Protein AF-A0A1M5C0L8-F1 (afdb_monomer_lite)

Radius of gyration: 32.07 Å; chains: 1; bounding box: 56×74×86 Å

Sequence (133 aa):
MLLKYQKLTKATLTDELRKQGINLVTRENNEGRIYGVTFVDHKNKVVFKGSDLDKRYSANALSMMIRGSEDRVRAFLKPSNTPGTYLDARTEAYGKTYLEPAANTNLPDDLLGKSLSDYLPNIKRKRKKEEED

Secondary structure (DSSP, 8-state):
-GGGEEE--HHHHHHHHHHTTEEEEEEE-TTS-EEEEEEEETTTTEEEEHHHH-GGGSHHHHHHHS--SS-EE-------------------S-----SPP-----HHHHHHS--GGGGS----PPPPPPP--

pLDDT: mean 75.8, std 16.9, range [43.72, 96.69]

Foldseek 3Di:
DCLQWPADAPVRVQVVCVVVQKGWDFDADPVRQTQWIKIQRPVVRDIDTQVRVDPCRHSVVVCVRNVDPDTHTPPPDDPPPPVPDPDPPDDDDDDDDPDDDPDPDPVVCVVVPDDPVVPDDDDDDDDDDDDDD

Organism: NCBI:txid288992

Structure (mmCIF, N/CA/C/O backbone):
data_AF-A0A1M5C0L8-F1
#
_entry.id   AF-A0A1M5C0L8-F1
#
loop_
_atom_site.group_PDB
_atom_site.id
_atom_site.type_symbol
_atom_site.label_atom_id
_atom_site.label_alt_id
_atom_site.label_comp_id
_atom_site.label_asym_id
_atom_site.label_entity_id
_atom_site.label_seq_id
_atom_site.pdbx_PDB_ins_code
_atom_site.Cartn_x
_atom_site.Cartn_y
_atom_site.Cartn_z
_atom_site.occupancy
_atom_site.B_iso_or_equiv
_atom_site.auth_seq_id
_atom_site.auth_comp_id
_atom_site.auth_asym_id
_atom_site.auth_atom_id
_atom_site.pdbx_PDB_model_num
ATOM 1 N N . MET A 1 1 ? -7.263 9.405 5.418 1.00 62.19 1 MET A N 1
ATOM 2 C CA . MET A 1 1 ? -8.235 9.005 4.366 1.00 62.19 1 MET A CA 1
ATOM 3 C C . MET A 1 1 ? -7.513 9.093 3.024 1.00 62.19 1 MET A C 1
ATOM 5 O O . MET A 1 1 ? -7.152 10.191 2.617 1.00 62.19 1 MET A O 1
ATOM 9 N N . LEU A 1 2 ? -7.224 7.958 2.375 1.00 76.19 2 LEU A N 1
ATOM 10 C CA . LEU A 1 2 ? -6.357 7.878 1.180 1.00 76.19 2 LEU A CA 1
ATOM 11 C C . LEU A 1 2 ? -6.930 8.583 -0.067 1.00 76.19 2 LEU A C 1
ATOM 13 O O . LEU A 1 2 ? -6.182 8.932 -0.974 1.00 76.19 2 LEU A O 1
ATOM 17 N N . LEU A 1 3 ? -8.236 8.871 -0.078 1.00 79.06 3 LEU A N 1
ATOM 18 C CA . LEU A 1 3 ? -8.948 9.571 -1.158 1.00 79.06 3 LEU A CA 1
ATOM 19 C C . LEU A 1 3 ? -8.435 10.994 -1.439 1.00 79.06 3 LEU A C 1
ATOM 21 O O . LEU A 1 3 ? -8.738 11.546 -2.497 1.00 79.06 3 LEU A O 1
ATOM 25 N N . LYS A 1 4 ? -7.656 11.571 -0.513 1.00 81.00 4 LYS A N 1
ATOM 26 C CA . LYS A 1 4 ? -7.019 12.884 -0.672 1.00 81.00 4 LYS A CA 1
ATOM 27 C C . LYS A 1 4 ? -5.887 12.881 -1.703 1.00 81.00 4 LYS A C 1
ATOM 29 O O . LYS A 1 4 ? -5.541 13.942 -2.202 1.00 81.00 4 LYS A O 1
ATOM 34 N N . TYR A 1 5 ? -5.311 11.727 -2.043 1.00 81.75 5 TYR A N 1
ATOM 35 C CA . TYR A 1 5 ? -4.179 11.643 -2.967 1.00 81.75 5 TYR A CA 1
ATOM 36 C C . TYR A 1 5 ? -4.627 11.288 -4.391 1.00 81.75 5 TYR A C 1
ATOM 38 O O . TYR A 1 5 ? -5.441 10.395 -4.607 1.00 81.75 5 TYR A O 1
ATOM 46 N N . GLN A 1 6 ? -4.083 12.000 -5.376 1.00 82.38 6 GLN A N 1
ATOM 47 C CA . GLN A 1 6 ? -4.151 11.679 -6.802 1.00 82.38 6 GLN A CA 1
ATOM 48 C C . GLN A 1 6 ? -3.029 10.714 -7.200 1.00 82.38 6 GLN A C 1
ATOM 50 O O . GLN A 1 6 ? -3.254 9.792 -7.979 1.00 82.38 6 GLN A O 1
ATOM 55 N N . LYS A 1 7 ? -1.826 10.938 -6.664 1.00 84.19 7 LYS A N 1
ATOM 56 C CA . LYS A 1 7 ? -0.683 10.023 -6.731 1.00 84.19 7 LYS A CA 1
ATOM 57 C C . LYS A 1 7 ? -0.098 9.886 -5.338 1.00 84.19 7 LYS A C 1
ATOM 59 O O . LYS A 1 7 ? -0.122 10.846 -4.570 1.00 84.19 7 LYS A O 1
ATOM 64 N N . LEU A 1 8 ? 0.406 8.704 -5.034 1.00 88.44 8 LEU A N 1
ATOM 65 C CA . LEU A 1 8 ? 0.908 8.357 -3.718 1.00 88.44 8 LEU A CA 1
ATOM 66 C C . LEU A 1 8 ? 2.200 7.569 -3.885 1.00 88.44 8 LEU A C 1
ATOM 68 O O . LEU A 1 8 ? 2.309 6.774 -4.811 1.00 88.44 8 LEU A O 1
ATOM 72 N N . THR A 1 9 ? 3.154 7.770 -2.995 1.00 90.62 9 THR A N 1
ATOM 73 C CA . THR A 1 9 ? 4.379 6.985 -2.889 1.00 90.62 9 THR A CA 1
ATOM 74 C C . THR A 1 9 ? 4.160 5.788 -1.970 1.00 90.62 9 THR A C 1
ATOM 76 O O . THR A 1 9 ? 3.281 5.775 -1.101 1.00 90.62 9 THR A O 1
ATOM 79 N N . LYS A 1 10 ? 4.988 4.751 -2.134 1.00 89.00 10 LYS A N 1
ATOM 80 C CA . LYS A 1 10 ? 4.932 3.556 -1.282 1.00 89.00 10 LYS A CA 1
ATOM 81 C C . LYS A 1 10 ? 5.071 3.916 0.200 1.00 89.00 10 LYS A C 1
ATOM 83 O O . LYS A 1 10 ? 4.310 3.407 1.020 1.00 89.00 10 LYS A O 1
ATOM 88 N N . ALA A 1 11 ? 6.000 4.808 0.542 1.00 90.06 11 ALA A N 1
ATOM 89 C CA . ALA A 1 11 ? 6.247 5.220 1.921 1.00 90.06 11 ALA A CA 1
ATOM 90 C C . ALA A 1 11 ? 4.995 5.843 2.559 1.00 90.06 11 ALA A C 1
ATOM 92 O O . ALA A 1 11 ? 4.555 5.389 3.616 1.00 90.06 11 ALA A O 1
ATOM 93 N N . THR A 1 12 ? 4.364 6.800 1.877 1.00 91.06 12 THR A N 1
ATOM 94 C CA . THR A 1 12 ? 3.168 7.482 2.384 1.00 91.06 12 THR A CA 1
ATOM 95 C C . THR A 1 12 ? 1.968 6.548 2.486 1.00 91.06 12 THR A C 1
ATOM 97 O O . THR A 1 12 ? 1.229 6.607 3.468 1.00 91.06 12 THR A O 1
ATOM 100 N N . LEU A 1 13 ? 1.792 5.627 1.531 1.00 90.88 13 LEU A N 1
ATOM 101 C CA . LEU A 1 13 ? 0.773 4.581 1.640 1.00 90.88 13 LEU A CA 1
ATOM 102 C C . LEU A 1 13 ? 0.981 3.724 2.893 1.00 90.88 13 LEU A C 1
ATOM 104 O O . LEU A 1 13 ? 0.033 3.465 3.633 1.00 90.88 13 LEU A O 1
ATOM 108 N N . THR A 1 14 ? 2.221 3.297 3.128 1.00 92.62 14 THR A N 1
ATOM 109 C CA . THR A 1 14 ? 2.575 2.459 4.280 1.00 92.62 14 THR A CA 1
ATOM 110 C C . THR A 1 14 ? 2.302 3.197 5.591 1.00 92.62 14 THR A C 1
ATOM 112 O O . THR A 1 14 ? 1.754 2.613 6.523 1.00 92.62 14 THR A O 1
ATOM 115 N N . ASP A 1 15 ? 2.622 4.491 5.653 1.00 93.38 15 ASP A N 1
ATOM 116 C CA . ASP A 1 15 ? 2.389 5.320 6.836 1.00 93.38 15 ASP A CA 1
ATOM 117 C C . ASP A 1 15 ? 0.896 5.575 7.104 1.00 93.38 15 ASP A C 1
ATOM 119 O O . ASP A 1 15 ? 0.431 5.426 8.235 1.00 93.38 15 ASP A O 1
ATOM 123 N N . GLU A 1 16 ? 0.113 5.900 6.072 1.00 92.88 16 GLU A N 1
ATOM 124 C CA . GLU A 1 16 ? -1.339 6.085 6.201 1.00 92.88 16 GLU A CA 1
ATOM 125 C C . GLU A 1 16 ? -2.042 4.790 6.632 1.00 92.88 16 GLU A C 1
ATOM 127 O O . GLU A 1 16 ? -2.925 4.837 7.490 1.00 92.88 16 GLU A O 1
ATOM 132 N N . LEU A 1 17 ? -1.637 3.631 6.101 1.00 93.06 17 LEU A N 1
ATOM 133 C CA . LEU A 1 17 ? -2.176 2.335 6.528 1.00 93.06 17 LEU A CA 1
ATOM 134 C C . LEU A 1 17 ? -1.785 2.009 7.973 1.00 93.06 17 LEU A C 1
ATOM 136 O O . LEU A 1 17 ? -2.636 1.595 8.765 1.00 93.06 17 LEU A O 1
ATOM 140 N N . ARG A 1 18 ? -0.535 2.287 8.357 1.00 93.75 18 ARG A N 1
ATOM 141 C CA . ARG A 1 18 ? -0.049 2.079 9.725 1.00 93.75 18 ARG A CA 1
ATOM 142 C C . ARG A 1 18 ? -0.830 2.914 10.738 1.00 93.75 18 ARG A C 1
ATOM 144 O O . ARG A 1 18 ? -1.202 2.390 11.784 1.00 93.75 18 ARG A O 1
ATOM 151 N N . LYS A 1 19 ? -1.174 4.167 10.408 1.00 93.69 19 LYS A N 1
ATOM 152 C CA . LYS A 1 19 ? -2.068 5.013 11.229 1.00 93.69 19 LYS A CA 1
ATOM 153 C C . LYS A 1 19 ? -3.450 4.388 11.429 1.00 93.69 19 LYS A C 1
ATOM 155 O O . LYS A 1 19 ? -4.095 4.633 12.444 1.00 93.69 19 LYS A O 1
ATOM 160 N N . GLN A 1 20 ? -3.912 3.568 10.486 1.00 92.62 20 GLN A N 1
ATOM 161 C CA . GLN A 1 20 ? -5.166 2.826 10.619 1.00 92.62 20 GLN A CA 1
ATOM 162 C C . GLN A 1 20 ? -5.021 1.484 11.350 1.00 92.62 20 GLN A C 1
ATOM 164 O O . GLN A 1 20 ? -6.041 0.854 11.636 1.00 92.62 20 GLN A O 1
ATOM 169 N N . GLY A 1 21 ? -3.803 1.085 11.728 1.00 94.50 21 GLY A N 1
ATOM 170 C CA . GLY A 1 21 ? -3.507 -0.199 12.367 1.00 94.50 21 GLY A CA 1
ATOM 171 C C . GLY A 1 21 ? -3.263 -1.340 11.378 1.00 94.50 21 GLY A C 1
ATOM 172 O O . GLY A 1 21 ? -3.315 -2.502 11.773 1.00 94.50 21 GLY A O 1
ATOM 173 N N . ILE A 1 22 ? -3.010 -1.021 10.105 1.00 95.81 22 ILE A N 1
ATOM 174 C CA . ILE A 1 22 ? -2.788 -2.000 9.040 1.00 95.81 22 ILE A CA 1
ATOM 175 C C . ILE A 1 22 ? -1.335 -1.910 8.573 1.00 95.81 22 ILE A C 1
ATOM 177 O O . ILE A 1 22 ? -0.882 -0.859 8.124 1.00 95.81 22 ILE A O 1
ATOM 181 N N . ASN A 1 23 ? -0.606 -3.022 8.622 1.00 96.06 23 ASN A N 1
ATOM 182 C CA . ASN A 1 23 ? 0.728 -3.113 8.037 1.00 96.06 23 ASN A CA 1
ATOM 183 C C . ASN A 1 23 ? 0.650 -3.651 6.607 1.00 96.06 23 ASN A C 1
ATOM 185 O O . ASN A 1 23 ? 0.003 -4.665 6.342 1.00 96.06 23 ASN A O 1
ATOM 189 N N . LEU A 1 24 ? 1.356 -2.988 5.693 1.00 95.00 24 LEU A N 1
ATOM 190 C CA . LEU A 1 24 ? 1.497 -3.408 4.304 1.00 95.00 24 LEU A CA 1
ATOM 191 C C . LEU A 1 24 ? 2.821 -4.156 4.119 1.00 95.00 24 LEU A C 1
ATOM 193 O O . LEU A 1 24 ? 3.890 -3.593 4.341 1.00 95.00 24 LEU A O 1
ATOM 197 N N . VAL A 1 25 ? 2.750 -5.407 3.669 1.00 94.50 25 VAL A N 1
ATOM 198 C CA . VAL A 1 25 ? 3.915 -6.217 3.299 1.00 94.50 25 VAL A CA 1
ATOM 199 C C . VAL A 1 25 ? 3.919 -6.396 1.785 1.00 94.50 25 VAL A C 1
ATOM 201 O O . VAL A 1 25 ? 3.035 -7.037 1.215 1.00 94.50 25 VAL A O 1
ATOM 204 N N . THR A 1 26 ? 4.920 -5.820 1.125 1.00 93.69 26 THR A N 1
ATOM 205 C CA . THR A 1 26 ? 5.121 -5.914 -0.327 1.00 93.69 26 THR A CA 1
ATOM 206 C C . THR A 1 26 ? 6.239 -6.895 -0.643 1.00 93.69 26 THR A C 1
ATOM 208 O O . THR A 1 26 ? 7.293 -6.836 -0.012 1.00 93.69 26 THR A O 1
ATOM 211 N N . ARG A 1 27 ? 6.047 -7.740 -1.654 1.00 93.75 27 ARG A N 1
ATOM 212 C CA . ARG A 1 27 ? 7.099 -8.584 -2.225 1.00 93.75 27 ARG A CA 1
ATOM 213 C C . ARG A 1 27 ? 7.461 -8.078 -3.617 1.00 93.75 27 ARG A C 1
ATOM 215 O O . ARG A 1 27 ? 6.572 -7.917 -4.456 1.00 93.75 27 ARG A O 1
ATOM 222 N N . GLU A 1 28 ? 8.746 -7.835 -3.838 1.00 93.69 28 GLU A N 1
ATOM 223 C CA . GLU A 1 28 ? 9.298 -7.242 -5.061 1.00 93.69 28 GLU A CA 1
ATOM 224 C C . GLU A 1 28 ? 10.325 -8.176 -5.702 1.00 93.69 28 GLU A C 1
ATOM 226 O O . GLU A 1 28 ? 10.967 -8.967 -5.010 1.00 93.69 28 GLU A O 1
ATOM 231 N N . ASN A 1 29 ? 10.439 -8.119 -7.028 1.00 94.19 29 ASN A N 1
ATOM 232 C CA . ASN A 1 29 ? 11.498 -8.800 -7.769 1.00 94.19 29 ASN A CA 1
ATOM 233 C C . ASN A 1 29 ? 12.740 -7.895 -7.917 1.00 94.19 29 ASN A C 1
ATOM 235 O O . ASN A 1 29 ? 12.735 -6.734 -7.511 1.00 94.19 29 ASN A O 1
ATOM 239 N N . ASN A 1 30 ? 13.784 -8.413 -8.568 1.00 93.88 30 ASN A N 1
ATOM 240 C CA . ASN A 1 30 ? 15.033 -7.678 -8.813 1.00 93.88 30 ASN A CA 1
ATOM 241 C C . 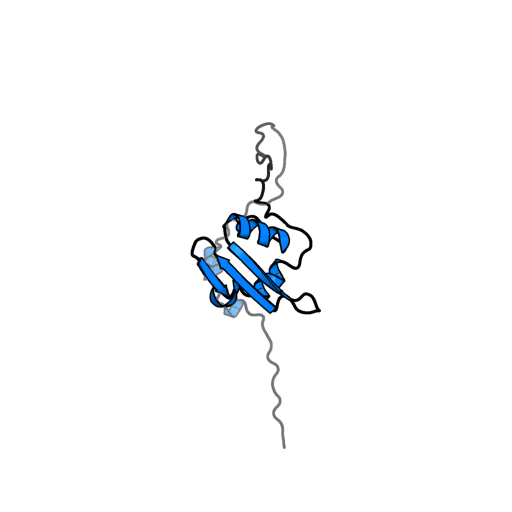ASN A 1 30 ? 14.852 -6.439 -9.715 1.00 93.88 30 ASN A C 1
ATOM 243 O O . ASN A 1 30 ? 15.682 -5.540 -9.692 1.00 93.88 30 ASN A O 1
ATOM 247 N N . GLU A 1 31 ? 13.766 -6.374 -10.493 1.00 89.19 31 GLU A N 1
ATOM 248 C CA . GLU A 1 31 ? 13.405 -5.216 -11.326 1.00 89.19 31 GLU A CA 1
ATOM 249 C C . GLU A 1 31 ? 12.612 -4.148 -10.544 1.00 89.19 31 GLU A C 1
ATOM 251 O O . GLU A 1 31 ? 12.188 -3.147 -11.121 1.00 89.19 31 GLU A O 1
ATOM 256 N N . GLY A 1 32 ? 12.338 -4.371 -9.253 1.00 86.06 32 GLY A N 1
ATOM 257 C CA . GLY A 1 32 ? 11.524 -3.480 -8.421 1.00 86.06 32 GLY A CA 1
ATOM 258 C C . GLY A 1 32 ? 10.016 -3.571 -8.686 1.00 86.06 32 GLY A C 1
ATOM 259 O O . GLY A 1 32 ? 9.248 -2.720 -8.235 1.00 86.06 32 GLY A O 1
ATOM 260 N N . ARG A 1 33 ? 9.548 -4.590 -9.419 1.00 88.19 33 ARG A N 1
ATOM 261 C CA . ARG A 1 33 ? 8.117 -4.843 -9.626 1.00 88.19 33 ARG A CA 1
ATOM 262 C C . ARG A 1 33 ? 7.538 -5.606 -8.442 1.00 88.19 33 ARG A C 1
ATOM 264 O O . ARG A 1 33 ? 8.032 -6.665 -8.059 1.00 88.19 33 ARG A O 1
ATOM 271 N N . ILE A 1 34 ? 6.432 -5.093 -7.912 1.00 92.81 34 ILE A N 1
ATOM 272 C CA . ILE A 1 34 ? 5.678 -5.736 -6.835 1.00 92.81 34 ILE A CA 1
ATOM 273 C C . ILE A 1 34 ? 4.858 -6.884 -7.429 1.00 92.81 34 ILE A C 1
ATOM 275 O O . ILE A 1 34 ? 3.949 -6.648 -8.224 1.00 92.81 34 ILE A O 1
ATOM 279 N N . TYR A 1 35 ? 5.155 -8.119 -7.025 1.00 92.38 35 TYR A N 1
ATOM 280 C CA . TYR A 1 35 ? 4.408 -9.309 -7.455 1.00 92.38 35 TYR A CA 1
ATOM 281 C C . TYR A 1 35 ? 3.419 -9.801 -6.394 1.00 92.38 35 TYR A C 1
ATOM 283 O O . TYR A 1 35 ? 2.482 -10.533 -6.704 1.00 92.38 35 TYR A O 1
ATOM 291 N N . GLY A 1 36 ? 3.602 -9.395 -5.135 1.00 93.75 36 GLY A N 1
ATOM 292 C CA . GLY A 1 36 ? 2.751 -9.814 -4.030 1.00 93.75 36 GLY A CA 1
ATOM 293 C C . GLY A 1 36 ? 2.515 -8.691 -3.034 1.00 93.75 36 GLY A C 1
ATOM 294 O O . GLY A 1 36 ? 3.432 -7.950 -2.686 1.00 93.75 36 GLY A O 1
ATOM 295 N N . VAL A 1 37 ? 1.281 -8.596 -2.548 1.00 95.94 37 VAL A N 1
ATOM 296 C CA . VAL A 1 37 ? 0.867 -7.657 -1.502 1.00 95.94 37 VAL A CA 1
ATOM 297 C C . VAL A 1 37 ? 0.078 -8.409 -0.444 1.00 95.94 37 VAL A C 1
ATOM 299 O O . VAL A 1 37 ? -0.807 -9.210 -0.758 1.00 95.94 37 VAL A O 1
ATOM 302 N N . THR A 1 38 ? 0.394 -8.132 0.814 1.00 96.69 38 THR A N 1
ATOM 303 C CA . THR A 1 38 ? -0.304 -8.673 1.974 1.00 96.69 38 THR A CA 1
ATOM 304 C C . THR A 1 38 ? -0.613 -7.543 2.953 1.00 96.69 38 THR A C 1
ATOM 306 O O . THR A 1 38 ? 0.263 -6.744 3.281 1.00 96.69 38 THR A O 1
ATOM 309 N N . PHE A 1 39 ? -1.860 -7.484 3.408 1.00 96.25 39 PHE A N 1
ATOM 310 C CA . PHE A 1 39 ? -2.351 -6.544 4.408 1.00 96.25 39 PHE A CA 1
ATOM 311 C C . PHE A 1 39 ? -2.510 -7.280 5.735 1.00 96.25 39 PHE A C 1
ATOM 313 O O . PHE A 1 39 ? -3.217 -8.283 5.808 1.00 96.25 39 PHE A O 1
ATOM 320 N N . VAL A 1 40 ? -1.844 -6.792 6.774 1.00 96.44 40 VAL A N 1
ATOM 321 C CA . VAL A 1 40 ? -1.917 -7.343 8.129 1.00 96.44 40 VAL A CA 1
ATOM 322 C C . VAL A 1 40 ? -2.691 -6.359 8.989 1.00 96.44 40 VAL A C 1
ATOM 324 O O . VAL A 1 40 ? -2.187 -5.279 9.293 1.00 96.44 40 VAL A O 1
ATOM 327 N N . ASP A 1 41 ? -3.915 -6.717 9.358 1.00 96.19 41 ASP A N 1
ATOM 328 C CA . ASP A 1 41 ? -4.756 -5.913 10.235 1.00 96.19 41 ASP A CA 1
ATOM 329 C C . ASP A 1 41 ? -4.518 -6.308 11.696 1.00 96.19 41 ASP A C 1
ATOM 331 O O . ASP A 1 41 ? -4.879 -7.400 12.145 1.00 96.19 41 ASP A O 1
ATOM 335 N N . HIS A 1 42 ? -3.918 -5.396 12.460 1.00 95.19 42 HIS A N 1
ATOM 336 C CA . HIS A 1 42 ? -3.610 -5.626 13.871 1.00 95.19 42 HIS A CA 1
ATOM 337 C C . HIS A 1 42 ? -4.804 -5.451 14.800 1.00 95.19 42 HIS A C 1
ATOM 339 O O . HIS A 1 42 ? -4.735 -5.932 15.935 1.00 95.19 42 HIS A O 1
ATOM 345 N N . LYS A 1 43 ? -5.867 -4.775 14.350 1.00 94.38 43 LYS A N 1
ATOM 346 C CA . LYS A 1 43 ? -7.093 -4.583 15.134 1.00 94.38 43 LYS A CA 1
ATOM 347 C C . LYS A 1 43 ? -7.910 -5.863 15.147 1.00 94.38 43 LYS A C 1
ATOM 349 O O . LYS A 1 43 ? -8.245 -6.357 16.215 1.00 94.38 43 LYS A O 1
ATOM 354 N N . ASN A 1 44 ? -8.147 -6.425 13.965 1.00 94.50 44 ASN A N 1
ATOM 355 C CA . ASN A 1 44 ? -8.958 -7.632 13.812 1.00 94.50 44 ASN A CA 1
ATOM 356 C C . ASN A 1 44 ? -8.134 -8.931 13.867 1.00 94.50 44 ASN A C 1
ATOM 358 O O . ASN A 1 44 ? -8.712 -10.011 13.889 1.00 94.50 44 ASN A O 1
ATOM 362 N N . LYS A 1 45 ? -6.794 -8.840 13.904 1.00 94.81 45 LYS A N 1
ATOM 363 C CA . LYS A 1 45 ? -5.860 -9.986 13.886 1.00 94.81 45 LYS A CA 1
ATOM 364 C C . LYS A 1 45 ? -6.013 -10.868 12.643 1.00 94.81 45 LYS A C 1
ATOM 366 O O . LYS A 1 45 ? -5.852 -12.084 12.712 1.00 94.81 45 LYS A O 1
ATOM 371 N N . VAL A 1 46 ? -6.292 -10.247 11.498 1.00 95.50 46 VAL A N 1
ATOM 372 C CA . VAL A 1 46 ? -6.507 -10.943 10.221 1.00 95.50 46 VAL A CA 1
ATOM 373 C C . VAL A 1 46 ? -5.444 -10.534 9.209 1.00 95.50 46 VAL A C 1
ATOM 375 O O . VAL A 1 46 ? -4.939 -9.409 9.221 1.00 95.50 46 VAL A O 1
ATOM 378 N N . VAL A 1 47 ? -5.104 -11.462 8.316 1.00 95.69 47 VAL A N 1
ATOM 379 C CA . VAL A 1 47 ? -4.178 -11.234 7.208 1.00 95.69 47 VAL A CA 1
ATOM 380 C C . VAL A 1 47 ? -4.909 -11.462 5.893 1.00 95.69 47 VAL A C 1
ATOM 382 O O . VAL A 1 47 ? -5.481 -12.526 5.676 1.00 95.69 47 VAL A O 1
ATOM 385 N N . PHE A 1 48 ? -4.846 -10.481 4.997 1.00 96.00 48 PHE A N 1
ATOM 386 C CA . PHE A 1 48 ? -5.467 -10.542 3.679 1.00 96.00 48 PHE A CA 1
ATOM 387 C C . PHE A 1 48 ? -4.412 -10.464 2.581 1.00 96.00 48 PHE A C 1
ATOM 389 O O . PHE A 1 48 ? -3.512 -9.619 2.621 1.00 96.00 48 PHE A O 1
ATOM 396 N N . LYS A 1 49 ? -4.530 -11.304 1.550 1.00 95.50 49 LYS A N 1
ATOM 397 C CA . LYS A 1 49 ? -3.799 -11.067 0.300 1.00 95.50 49 LYS A CA 1
ATOM 398 C C . LYS A 1 49 ? -4.519 -9.969 -0.471 1.00 95.50 49 LYS A C 1
ATOM 400 O O . LYS A 1 49 ? -5.744 -9.904 -0.472 1.00 95.50 49 LYS A O 1
ATOM 405 N N . GLY A 1 50 ? -3.763 -9.116 -1.156 1.00 92.50 50 GLY A N 1
ATOM 406 C CA . GLY A 1 50 ? -4.364 -7.997 -1.882 1.00 92.50 50 GLY A CA 1
ATOM 407 C C . GLY A 1 50 ? -5.3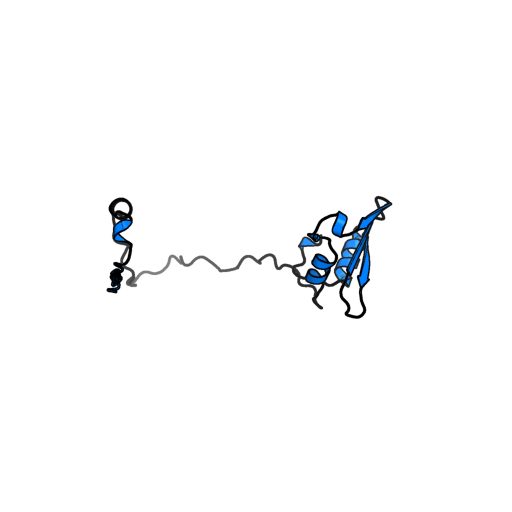43 -8.424 -2.978 1.00 92.50 50 GLY A C 1
ATOM 408 O O . GLY A 1 50 ? -6.377 -7.792 -3.146 1.00 92.50 50 GLY A O 1
ATOM 409 N N . SER A 1 51 ? -5.064 -9.529 -3.674 1.00 93.12 51 SER A N 1
ATOM 410 C CA . SER A 1 51 ? -5.966 -10.107 -4.680 1.00 93.12 51 SER A CA 1
ATOM 411 C C . SER A 1 51 ? -7.288 -10.613 -4.110 1.00 93.12 51 SER A C 1
ATOM 413 O O . SER A 1 51 ? -8.284 -10.600 -4.823 1.00 93.12 51 SER A O 1
ATOM 415 N N . ASP A 1 52 ? -7.283 -11.057 -2.854 1.00 93.50 52 ASP A N 1
ATOM 416 C CA . ASP A 1 52 ? -8.431 -11.712 -2.223 1.00 93.50 52 ASP A CA 1
ATOM 417 C C . ASP A 1 52 ? -9.449 -10.676 -1.722 1.00 93.50 52 ASP A C 1
ATOM 419 O O . ASP A 1 52 ? -10.616 -10.998 -1.532 1.00 93.50 52 ASP A O 1
ATOM 423 N N . LEU A 1 53 ? -9.014 -9.423 -1.531 1.00 91.88 53 LEU A N 1
ATOM 424 C CA . LEU A 1 53 ? -9.891 -8.301 -1.193 1.00 91.88 53 LEU A CA 1
ATOM 425 C C . LEU A 1 53 ? -10.641 -7.783 -2.425 1.00 91.88 53 LEU A C 1
ATOM 427 O O . LEU A 1 53 ? -11.864 -7.710 -2.427 1.00 91.88 53 LEU A O 1
ATOM 431 N N . ASP A 1 54 ? -9.899 -7.373 -3.457 1.00 93.00 54 ASP A N 1
ATOM 432 C CA . ASP A 1 54 ? -10.428 -6.943 -4.756 1.00 93.00 54 ASP A CA 1
ATOM 433 C C . ASP A 1 54 ? -9.253 -6.805 -5.741 1.00 93.00 54 ASP A C 1
ATOM 435 O O . ASP A 1 54 ? -8.106 -6.549 -5.359 1.00 93.00 54 ASP A O 1
ATOM 439 N N . LYS A 1 55 ? -9.538 -6.827 -7.042 1.00 91.81 55 LYS A N 1
ATOM 440 C CA . LYS A 1 55 ? -8.571 -6.537 -8.107 1.00 91.81 55 LYS A CA 1
ATOM 441 C C . LYS A 1 55 ? -7.892 -5.174 -7.922 1.00 91.81 55 LYS A C 1
ATOM 443 O O . LYS A 1 55 ? -6.721 -5.021 -8.272 1.00 91.81 55 LYS A O 1
ATOM 448 N N . ARG A 1 56 ? -8.592 -4.203 -7.327 1.00 91.88 56 ARG A N 1
ATOM 449 C CA . ARG A 1 56 ? -8.071 -2.863 -6.993 1.00 91.88 56 ARG A CA 1
ATOM 450 C C . ARG A 1 56 ? -6.992 -2.865 -5.904 1.00 91.88 56 ARG A C 1
ATOM 452 O O . ARG A 1 56 ? -6.186 -1.941 -5.872 1.00 91.88 56 ARG A O 1
ATOM 459 N N . TYR A 1 57 ? -6.944 -3.896 -5.063 1.00 91.88 57 TYR A N 1
ATOM 460 C CA . TYR A 1 57 ? -5.929 -4.076 -4.017 1.00 91.88 57 TYR A CA 1
ATOM 461 C C . TYR A 1 57 ? -4.829 -5.067 -4.421 1.00 91.88 57 TYR A C 1
ATOM 463 O O . TYR A 1 57 ? -3.915 -5.341 -3.641 1.00 91.88 57 TYR A O 1
ATOM 471 N N . SER A 1 58 ? -4.890 -5.603 -5.643 1.00 93.31 58 SER A N 1
ATOM 472 C CA . SER A 1 58 ? -3.861 -6.493 -6.173 1.00 93.31 58 SER A CA 1
ATOM 473 C C . SER A 1 58 ? -2.493 -5.807 -6.260 1.00 93.31 58 SER A C 1
ATOM 475 O O . SER A 1 58 ? -2.383 -4.585 -6.384 1.00 93.31 58 SER A O 1
ATOM 477 N N . ALA A 1 59 ? -1.434 -6.620 -6.268 1.00 93.06 59 ALA A N 1
ATOM 478 C CA . ALA A 1 59 ? -0.062 -6.147 -6.446 1.00 93.06 59 ALA A CA 1
ATOM 479 C C . ALA A 1 59 ? 0.111 -5.301 -7.722 1.00 93.06 59 ALA A C 1
ATOM 481 O O . ALA A 1 59 ? 0.807 -4.290 -7.695 1.00 93.06 59 ALA A O 1
ATOM 482 N N . ASN A 1 60 ? -0.574 -5.669 -8.810 1.00 92.06 60 ASN A N 1
ATOM 483 C CA . ASN A 1 60 ? -0.503 -4.947 -10.079 1.00 92.06 60 ASN A CA 1
ATOM 484 C C . ASN A 1 60 ? -1.206 -3.579 -10.018 1.00 92.06 60 ASN A C 1
ATOM 486 O O . ASN A 1 60 ? -0.686 -2.583 -10.508 1.00 92.06 60 ASN A O 1
ATOM 490 N N . ALA A 1 61 ? -2.374 -3.502 -9.375 1.00 90.69 61 ALA A N 1
ATOM 491 C CA . ALA A 1 61 ? -3.060 -2.224 -9.188 1.00 90.69 61 ALA A CA 1
ATOM 492 C C . ALA A 1 61 ? -2.236 -1.273 -8.307 1.00 90.69 61 ALA A C 1
ATOM 494 O O . ALA A 1 61 ? -2.094 -0.089 -8.622 1.00 90.69 61 ALA A O 1
ATOM 495 N N . LEU A 1 62 ? -1.638 -1.810 -7.239 1.00 90.00 62 LEU A N 1
ATOM 496 C CA . LEU A 1 62 ? -0.735 -1.055 -6.383 1.00 90.00 62 LEU A CA 1
ATOM 497 C C . LEU A 1 62 ? 0.495 -0.583 -7.151 1.00 90.00 62 LEU A C 1
ATOM 499 O O . LEU A 1 62 ? 0.758 0.613 -7.146 1.00 90.00 62 LEU A O 1
ATOM 503 N N . SER A 1 63 ? 1.197 -1.456 -7.875 1.00 89.50 63 SER A N 1
ATOM 504 C CA . SER A 1 63 ? 2.400 -1.066 -8.623 1.00 89.50 63 SER A CA 1
ATOM 505 C C . SER A 1 63 ? 2.139 0.095 -9.592 1.00 89.50 63 SER A C 1
ATOM 507 O O . SER A 1 63 ? 2.958 1.006 -9.696 1.00 89.50 63 SER A O 1
ATOM 509 N N . MET A 1 64 ? 0.969 0.138 -10.237 1.00 87.38 64 MET A N 1
ATOM 510 C CA . MET A 1 64 ? 0.576 1.260 -11.093 1.00 87.38 64 MET A CA 1
ATOM 511 C C . MET A 1 64 ? 0.324 2.556 -10.308 1.00 87.38 64 MET A C 1
ATOM 513 O O . MET A 1 64 ? 0.664 3.633 -10.799 1.00 87.38 64 MET A O 1
ATOM 517 N N . MET A 1 65 ? -0.247 2.463 -9.103 1.00 84.12 65 MET A N 1
ATOM 518 C CA . MET A 1 65 ? -0.577 3.611 -8.252 1.00 84.12 65 MET A CA 1
ATOM 519 C C . MET A 1 65 ? 0.660 4.254 -7.607 1.00 84.12 65 MET A C 1
ATOM 521 O O . MET A 1 65 ? 0.750 5.480 -7.574 1.00 84.12 65 MET A O 1
ATOM 525 N N . ILE A 1 66 ? 1.614 3.439 -7.135 1.00 84.88 66 ILE A N 1
ATOM 526 C CA . ILE A 1 66 ? 2.818 3.879 -6.397 1.00 84.88 66 ILE A CA 1
ATOM 527 C C . ILE A 1 66 ? 4.073 4.060 -7.266 1.00 84.88 66 ILE A C 1
ATOM 529 O O . ILE A 1 66 ? 5.161 4.277 -6.744 1.00 84.88 66 ILE A O 1
ATOM 533 N N . ARG A 1 67 ? 3.937 4.039 -8.598 1.00 78.44 67 ARG A N 1
ATOM 534 C CA . ARG A 1 67 ? 5.049 4.183 -9.564 1.00 78.44 67 ARG A CA 1
ATOM 535 C C . ARG A 1 67 ? 5.734 5.561 -9.590 1.00 78.44 67 ARG A C 1
ATOM 537 O O . ARG A 1 67 ? 6.696 5.732 -10.331 1.00 78.44 67 ARG A O 1
ATOM 544 N N . GLY A 1 68 ? 5.214 6.555 -8.869 1.00 72.38 68 GLY A N 1
ATOM 545 C CA . GLY A 1 68 ? 5.758 7.916 -8.832 1.00 72.38 68 GLY A CA 1
ATOM 546 C C . GLY A 1 68 ? 6.683 8.160 -7.640 1.00 72.38 68 GLY A C 1
ATOM 547 O O . GLY A 1 68 ? 6.549 7.517 -6.605 1.00 72.38 68 GLY A O 1
ATOM 548 N N . SER A 1 69 ? 7.588 9.130 -7.778 1.00 71.56 69 SER A N 1
ATOM 549 C CA . SER A 1 69 ? 8.478 9.601 -6.707 1.00 71.56 69 SER A CA 1
ATOM 550 C C . SER A 1 69 ? 7.839 10.648 -5.787 1.00 71.56 69 SER A C 1
ATOM 552 O O . SER A 1 69 ? 8.369 10.915 -4.715 1.00 71.56 69 SER A O 1
ATOM 554 N N . GLU A 1 70 ? 6.710 11.238 -6.188 1.00 79.00 70 GLU A N 1
ATOM 555 C CA . GLU A 1 70 ? 6.070 12.350 -5.480 1.00 79.00 70 GLU A CA 1
ATOM 556 C C . GLU A 1 70 ? 4.600 12.063 -5.176 1.00 79.00 70 GLU A C 1
ATOM 558 O O . GLU A 1 70 ? 3.836 11.613 -6.041 1.00 79.00 70 GLU A O 1
ATOM 563 N N . ASP A 1 71 ? 4.190 12.414 -3.959 1.00 81.94 71 ASP A N 1
ATOM 564 C CA . ASP A 1 71 ? 2.786 12.462 -3.580 1.00 81.94 71 ASP A CA 1
ATOM 565 C C . ASP A 1 71 ? 2.124 13.680 -4.229 1.00 81.94 71 ASP A C 1
ATOM 567 O O . ASP A 1 71 ? 2.577 14.815 -4.079 1.00 81.94 71 ASP A O 1
ATOM 571 N N . ARG A 1 72 ? 1.002 13.468 -4.919 1.00 82.81 72 ARG A N 1
ATOM 572 C CA . ARG A 1 72 ? 0.160 14.559 -5.421 1.00 82.81 72 ARG A CA 1
ATOM 573 C C . ARG A 1 72 ? -1.177 14.495 -4.730 1.00 82.81 72 ARG A C 1
ATOM 575 O O . ARG A 1 72 ? -1.913 13.531 -4.911 1.00 82.81 72 ARG A O 1
ATOM 582 N N . VAL A 1 73 ? -1.498 15.515 -3.947 1.00 82.19 73 VAL A N 1
ATOM 583 C CA . VAL A 1 73 ? -2.820 15.669 -3.336 1.00 82.19 73 VAL A CA 1
ATOM 584 C C . VAL A 1 73 ? -3.803 16.098 -4.426 1.00 82.19 73 VAL A C 1
ATOM 586 O O . VAL A 1 73 ? -3.475 16.922 -5.278 1.00 82.19 73 VAL A O 1
ATOM 589 N N . ARG A 1 74 ? -5.009 15.527 -4.425 1.00 79.19 74 ARG A N 1
ATOM 590 C CA . ARG A 1 74 ? -6.106 16.008 -5.264 1.00 79.19 74 ARG A CA 1
ATOM 591 C C . ARG A 1 74 ? -6.414 17.440 -4.849 1.00 79.19 74 ARG A C 1
ATOM 593 O O . ARG A 1 74 ? -6.879 17.679 -3.738 1.00 79.19 74 ARG A O 1
ATOM 600 N N . ALA A 1 75 ? -6.160 18.386 -5.744 1.00 75.44 75 ALA A N 1
ATOM 601 C CA . ALA A 1 75 ? -6.682 19.729 -5.592 1.00 75.44 75 ALA A CA 1
ATOM 602 C C . ALA A 1 75 ? -8.201 19.648 -5.788 1.00 75.44 75 ALA A C 1
ATOM 604 O O . ALA A 1 75 ? -8.685 19.552 -6.914 1.00 75.44 75 ALA A O 1
ATOM 605 N N . PHE A 1 76 ? -8.961 19.634 -4.693 1.00 65.94 76 PHE A N 1
ATOM 606 C CA . PHE A 1 76 ? -10.362 20.029 -4.765 1.00 65.94 76 PHE A CA 1
ATOM 607 C C . PHE A 1 76 ? -10.343 21.474 -5.268 1.00 65.94 76 PHE A C 1
ATOM 609 O O . PHE A 1 76 ? -9.700 22.320 -4.646 1.00 65.94 76 PHE A O 1
ATOM 616 N N . LEU A 1 77 ? -10.908 21.709 -6.454 1.00 60.06 77 LEU A N 1
ATOM 617 C CA . LEU A 1 77 ? -10.940 23.011 -7.119 1.00 60.06 77 LEU A CA 1
ATOM 618 C C . LEU A 1 77 ? -11.232 24.106 -6.084 1.00 60.06 77 LEU A C 1
ATOM 620 O O . LEU A 1 77 ? -12.281 24.081 -5.440 1.00 60.06 77 LEU A O 1
ATOM 624 N N . LYS A 1 78 ? -10.310 25.062 -5.910 1.00 60.66 78 LYS A N 1
ATOM 625 C CA . LYS A 1 78 ? -10.685 26.339 -5.294 1.00 60.66 78 LYS A CA 1
ATOM 626 C C . LYS A 1 78 ? -11.797 26.915 -6.182 1.00 60.66 78 LYS A C 1
ATOM 628 O O . LYS A 1 78 ? -11.614 26.869 -7.404 1.00 60.66 78 LYS A O 1
ATOM 633 N N . PRO A 1 79 ? -12.920 27.420 -5.638 1.00 55.62 79 PRO A N 1
ATOM 634 C CA . PRO A 1 79 ? -13.880 28.134 -6.466 1.00 55.62 79 PRO A CA 1
ATOM 635 C C . PRO A 1 79 ? -13.110 29.223 -7.208 1.00 55.62 79 PRO A C 1
ATOM 637 O O . PRO A 1 79 ? -12.292 29.933 -6.614 1.00 55.62 79 PRO A O 1
ATOM 640 N N . SER A 1 80 ? -13.297 29.297 -8.522 1.00 50.72 80 SER A N 1
ATOM 641 C CA . SER A 1 80 ? -12.776 30.413 -9.286 1.00 50.72 80 SER A CA 1
ATOM 642 C C . SER A 1 80 ? -13.388 31.677 -8.692 1.00 50.72 80 SER A C 1
ATOM 644 O O . SER A 1 80 ? -14.583 31.914 -8.847 1.00 50.72 80 SER A O 1
ATOM 646 N N . ASN A 1 81 ? -12.580 32.502 -8.025 1.00 60.16 81 ASN A N 1
ATOM 647 C CA . ASN A 1 81 ? -12.890 33.915 -7.837 1.00 60.16 81 ASN A CA 1
ATOM 648 C C . ASN A 1 81 ? -12.803 34.588 -9.215 1.00 60.16 81 ASN A C 1
ATOM 650 O O . ASN A 1 81 ? -11.911 35.385 -9.479 1.00 60.16 81 ASN A O 1
ATOM 654 N N . THR A 1 82 ? -13.683 34.215 -10.138 1.00 60.62 82 THR A N 1
ATOM 655 C CA . THR A 1 82 ? -14.092 35.128 -11.194 1.00 60.62 82 THR A CA 1
ATOM 656 C C . THR A 1 82 ? -15.049 36.094 -10.510 1.00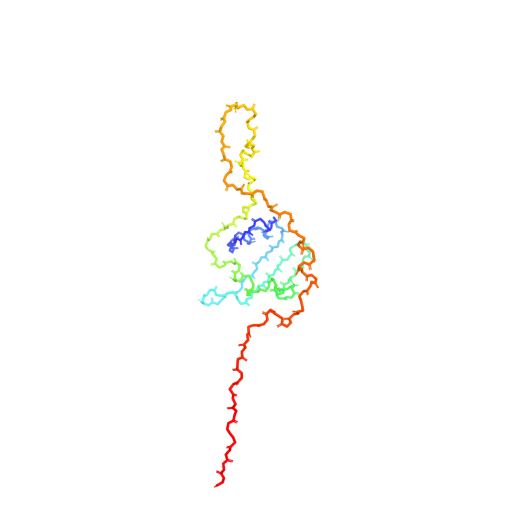 60.62 82 THR A C 1
ATOM 658 O O . THR A 1 82 ? -16.103 35.636 -10.061 1.00 60.62 82 THR A O 1
ATOM 661 N N . PRO A 1 83 ? -14.728 37.390 -10.368 1.00 53.34 83 PRO A N 1
ATOM 662 C CA . PRO A 1 83 ? -15.753 38.378 -10.073 1.00 53.34 83 PRO A CA 1
ATOM 663 C C . PRO A 1 83 ? -16.729 38.387 -11.257 1.00 53.34 83 PRO A C 1
ATOM 665 O O . PRO A 1 83 ? -16.528 39.059 -12.262 1.00 53.34 83 PRO A O 1
ATOM 668 N N . GLY A 1 84 ? -17.746 37.536 -11.176 1.00 53.69 84 GLY A N 1
ATOM 669 C CA . GLY A 1 84 ? -18.834 37.470 -12.128 1.00 53.69 84 GLY A CA 1
ATOM 670 C C . GLY A 1 84 ? -19.890 38.487 -11.743 1.00 53.69 84 GLY A C 1
ATOM 671 O O . GLY A 1 84 ? -20.826 38.134 -11.041 1.00 53.69 84 GLY A O 1
ATOM 672 N N . THR A 1 85 ? -19.745 39.718 -12.231 1.00 47.97 85 THR A N 1
ATOM 673 C CA . THR A 1 85 ? -20.875 40.623 -12.493 1.00 47.97 85 THR A CA 1
ATOM 674 C C . THR A 1 85 ? -20.434 41.674 -13.511 1.00 47.97 85 THR A C 1
ATOM 676 O O . THR A 1 85 ? -19.906 42.719 -13.157 1.00 47.97 85 THR A O 1
ATOM 679 N N . TYR A 1 86 ? -20.656 41.393 -14.798 1.00 51.66 86 TYR A N 1
ATOM 680 C CA . TYR A 1 86 ? -20.591 42.370 -15.895 1.00 51.66 86 TYR A CA 1
ATOM 681 C C . TYR A 1 86 ? -21.915 43.135 -16.028 1.00 51.66 86 TYR A C 1
ATOM 683 O O . TYR A 1 86 ? -22.430 43.310 -17.125 1.00 51.66 86 TYR A O 1
ATOM 691 N N . LEU A 1 87 ? -22.516 43.539 -14.914 1.00 53.50 87 LEU A N 1
ATOM 692 C CA . LEU A 1 87 ? -23.662 44.442 -14.923 1.00 53.50 87 LEU A CA 1
ATOM 693 C C . LEU A 1 87 ? -23.343 45.576 -13.964 1.00 53.50 87 LEU A C 1
ATOM 695 O O . LEU A 1 87 ? -23.883 45.660 -12.865 1.00 53.50 87 LEU A O 1
ATOM 699 N N . ASP A 1 88 ? -22.406 46.419 -14.389 1.00 48.72 88 ASP A N 1
ATOM 700 C CA . ASP A 1 88 ? -22.256 47.742 -13.811 1.00 48.72 88 ASP A CA 1
ATOM 701 C C . ASP A 1 88 ? -23.343 48.615 -14.449 1.00 48.72 88 ASP A C 1
ATOM 703 O O . ASP A 1 88 ? -23.308 48.949 -15.635 1.00 48.72 88 ASP A O 1
ATOM 707 N N . ALA A 1 89 ? -24.396 48.887 -13.683 1.00 54.66 89 ALA A N 1
ATOM 708 C CA . ALA A 1 89 ? -25.510 49.725 -14.096 1.00 54.66 89 ALA A CA 1
ATOM 709 C C . ALA A 1 89 ? -25.091 51.201 -14.033 1.00 54.66 89 ALA A C 1
ATOM 711 O O . ALA A 1 89 ? -25.527 51.944 -13.154 1.00 54.66 89 ALA A O 1
ATOM 712 N N . ARG A 1 90 ? -24.208 51.624 -14.945 1.00 44.44 90 ARG A N 1
ATOM 713 C CA . ARG A 1 90 ? -23.916 53.037 -15.222 1.00 44.44 90 ARG A CA 1
ATOM 714 C C . ARG A 1 90 ? -23.042 53.176 -16.468 1.00 44.44 90 ARG A C 1
ATOM 716 O O . ARG A 1 90 ? -21.837 53.007 -16.388 1.00 44.44 90 ARG A O 1
ATOM 723 N N . THR A 1 91 ? -23.658 53.502 -17.599 1.00 43.72 91 THR A N 1
ATOM 724 C CA . THR A 1 91 ? -23.621 54.843 -18.210 1.00 43.72 91 THR A CA 1
ATOM 725 C C . THR A 1 91 ? -24.351 54.812 -19.549 1.00 43.72 91 THR A C 1
ATOM 727 O O . THR A 1 91 ? -24.300 53.852 -20.313 1.00 43.72 91 THR A O 1
ATOM 730 N N . GLU A 1 92 ? -25.089 55.883 -19.794 1.00 52.50 92 GLU A N 1
ATOM 731 C CA . GLU A 1 92 ? -25.753 56.194 -21.048 1.00 52.50 92 GLU A CA 1
ATOM 732 C C . GLU A 1 92 ? -24.739 56.291 -22.206 1.00 52.50 92 GLU A C 1
ATOM 734 O O . GLU A 1 92 ? -23.592 56.682 -22.000 1.00 52.50 92 GLU A O 1
ATOM 739 N N . ALA A 1 93 ? -25.234 56.021 -23.420 1.00 49.03 93 ALA A N 1
ATOM 740 C CA . ALA A 1 93 ? -24.640 56.279 -24.740 1.00 49.03 93 ALA A CA 1
ATOM 741 C C . ALA A 1 93 ? -23.900 55.124 -25.463 1.00 49.03 93 ALA A C 1
ATOM 743 O O . ALA A 1 93 ? -22.780 54.745 -25.151 1.00 49.03 93 ALA A O 1
ATOM 744 N N . TYR A 1 94 ? -24.550 54.689 -26.554 1.00 48.69 94 TYR A N 1
ATOM 745 C CA . TYR A 1 94 ? -23.988 54.169 -27.811 1.00 48.69 94 TYR A CA 1
ATOM 746 C C . TYR A 1 94 ? -23.047 52.947 -27.757 1.00 48.69 94 TYR A C 1
ATOM 748 O O . TYR A 1 94 ? -21.828 53.063 -27.729 1.00 48.69 94 TYR A O 1
ATOM 756 N N . GLY A 1 95 ? -23.624 51.754 -27.948 1.00 46.31 95 GLY A N 1
ATOM 757 C CA . GLY A 1 95 ? -22.886 50.554 -28.350 1.00 46.31 95 GLY A CA 1
ATOM 758 C C . GLY A 1 95 ? -23.759 49.631 -29.197 1.00 46.31 95 GLY A C 1
ATOM 759 O O . GLY A 1 95 ? -24.667 48.986 -28.685 1.00 46.31 95 GLY A O 1
ATOM 760 N N . LYS A 1 96 ? -23.521 49.592 -30.512 1.00 59.97 96 LYS A N 1
ATOM 761 C CA . LYS A 1 96 ? -24.180 48.667 -31.445 1.00 59.97 96 LYS A CA 1
ATOM 762 C C . LYS A 1 96 ? -23.775 47.227 -31.105 1.00 59.97 96 LYS A C 1
ATOM 764 O O . LYS A 1 96 ? -22.597 46.891 -31.157 1.00 59.97 96 LYS A O 1
ATOM 769 N N . THR A 1 97 ? -24.739 46.372 -30.783 1.00 56.38 97 THR A N 1
ATOM 770 C CA . THR A 1 97 ? -24.543 44.918 -30.721 1.00 56.38 97 THR A CA 1
ATOM 771 C C . THR A 1 97 ? -24.503 44.362 -32.148 1.00 56.38 97 THR A C 1
ATOM 773 O O . THR A 1 97 ? -25.477 44.501 -32.880 1.00 56.38 97 THR A O 1
ATOM 776 N N . TYR A 1 98 ? -23.390 43.743 -32.551 1.00 64.56 98 TYR A N 1
ATOM 777 C CA . TYR A 1 98 ? -23.199 43.135 -33.885 1.00 64.56 98 TYR A CA 1
ATOM 778 C C . TYR A 1 98 ? -23.757 41.707 -34.010 1.00 64.56 98 TYR A C 1
ATOM 780 O O . TYR A 1 98 ? -23.495 41.020 -34.993 1.00 64.56 98 TYR A O 1
ATOM 788 N N . LEU A 1 99 ? -24.487 41.235 -33.002 1.00 64.19 99 LEU A N 1
ATOM 789 C CA . LEU A 1 99 ? -25.182 39.955 -33.040 1.00 64.19 99 LEU A CA 1
ATOM 790 C C . LEU A 1 99 ? -26.626 40.223 -33.434 1.00 64.19 99 LEU A C 1
ATOM 792 O O . LEU A 1 99 ? -27.330 40.947 -32.727 1.00 64.19 99 LEU A O 1
ATOM 796 N N . GLU A 1 100 ? -27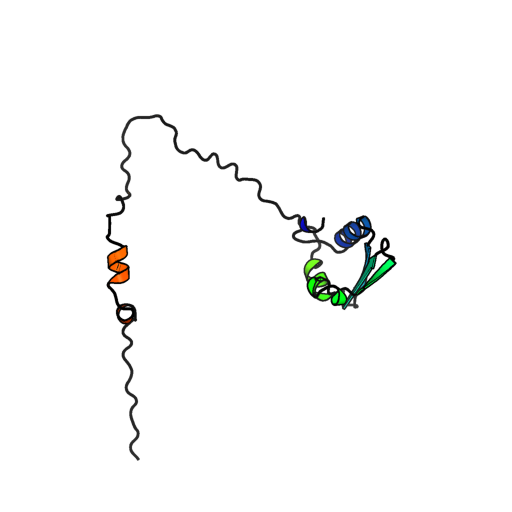.059 39.646 -34.551 1.00 61.50 100 GLU A N 1
ATOM 797 C CA . GLU A 1 100 ? -28.483 39.630 -34.850 1.00 61.50 100 GLU A CA 1
ATOM 798 C C . GLU A 1 100 ? -29.201 38.753 -33.815 1.00 61.50 100 GLU A C 1
ATOM 800 O O . GLU A 1 100 ? -28.715 37.661 -33.490 1.00 61.50 100 GLU A O 1
ATOM 805 N N . PRO A 1 101 ? -30.332 39.217 -33.252 1.00 62.72 101 PRO A N 1
ATOM 806 C CA . PRO A 1 101 ? -31.154 38.379 -32.397 1.00 62.72 101 PRO A CA 1
ATOM 807 C C . PRO A 1 101 ? -31.570 37.153 -33.204 1.00 62.72 101 PRO A C 1
ATOM 809 O O . PRO A 1 101 ? -31.955 37.275 -34.367 1.00 62.72 101 PRO A O 1
ATOM 812 N N . ALA A 1 102 ? -31.454 35.971 -32.599 1.00 60.84 102 ALA A N 1
ATOM 813 C CA . ALA A 1 102 ? -31.795 34.722 -33.258 1.00 60.84 102 ALA A CA 1
ATOM 814 C C . ALA A 1 102 ? -33.202 34.834 -33.855 1.00 60.84 102 ALA A C 1
ATOM 816 O O . ALA A 1 102 ? -34.183 34.966 -33.120 1.00 60.84 102 ALA A O 1
ATOM 817 N N . ALA A 1 103 ? -33.283 34.811 -35.188 1.00 64.19 103 ALA A N 1
ATOM 818 C CA . ALA A 1 103 ? -34.551 34.736 -35.883 1.00 64.19 103 ALA A CA 1
ATOM 819 C C . ALA A 1 103 ? -35.297 33.517 -35.335 1.00 64.19 103 ALA A C 1
ATOM 821 O O . ALA A 1 103 ? -34.755 32.409 -35.283 1.00 64.19 103 ALA A O 1
ATOM 822 N N . ASN A 1 104 ? -36.519 33.748 -34.876 1.00 66.25 104 ASN A N 1
ATOM 823 C CA . ASN A 1 104 ? -37.472 32.760 -34.394 1.00 66.25 104 ASN A CA 1
ATOM 824 C C . ASN A 1 104 ? -37.818 31.798 -35.535 1.00 66.25 104 ASN A C 1
ATOM 826 O O . ASN A 1 104 ? -38.826 31.924 -36.223 1.00 66.25 104 ASN A O 1
ATOM 830 N N . THR A 1 105 ? -36.913 30.853 -35.755 1.00 62.94 105 THR A N 1
ATOM 831 C CA . THR A 1 105 ? -37.084 29.720 -36.646 1.00 62.94 105 THR A CA 1
ATOM 832 C C . THR A 1 105 ? -37.987 28.718 -35.940 1.00 62.94 105 THR A C 1
ATOM 834 O O . THR A 1 105 ? -37.791 28.419 -34.760 1.00 62.94 105 THR A O 1
ATOM 837 N N . ASN A 1 106 ? -38.992 28.202 -36.655 1.00 65.81 106 ASN A N 1
ATOM 838 C CA . ASN A 1 106 ? -39.836 27.088 -36.213 1.00 65.81 106 ASN A CA 1
ATOM 839 C C . ASN A 1 106 ? -39.010 25.789 -36.237 1.00 65.81 106 ASN A C 1
ATOM 841 O O . ASN A 1 106 ? -39.290 24.849 -36.973 1.00 65.81 106 ASN A O 1
ATOM 845 N N . LEU A 1 107 ? -37.948 25.770 -35.432 1.00 63.94 107 LEU A N 1
ATOM 846 C CA . LEU A 1 107 ? -37.003 24.681 -35.254 1.00 63.94 107 LEU A CA 1
ATOM 847 C C . LEU A 1 107 ? -37.671 23.322 -34.966 1.00 63.94 107 LEU A C 1
ATOM 849 O O . LEU A 1 107 ? -37.150 22.323 -35.464 1.00 63.94 107 LEU A O 1
ATOM 853 N N . PRO A 1 108 ? -38.800 23.228 -34.224 1.00 63.56 108 PRO A N 1
ATOM 854 C CA . PRO A 1 108 ? -39.463 21.936 -34.065 1.00 63.56 108 PRO A CA 1
ATOM 855 C C . PRO A 1 108 ? -40.032 21.377 -35.380 1.00 63.56 108 PRO A C 1
ATOM 857 O O . PRO A 1 108 ? -39.918 20.174 -35.605 1.00 63.56 108 PRO A O 1
ATOM 860 N N . ASP A 1 109 ? -40.569 22.213 -36.275 1.00 61.94 109 ASP A N 1
ATOM 861 C CA . ASP A 1 109 ? -41.159 21.742 -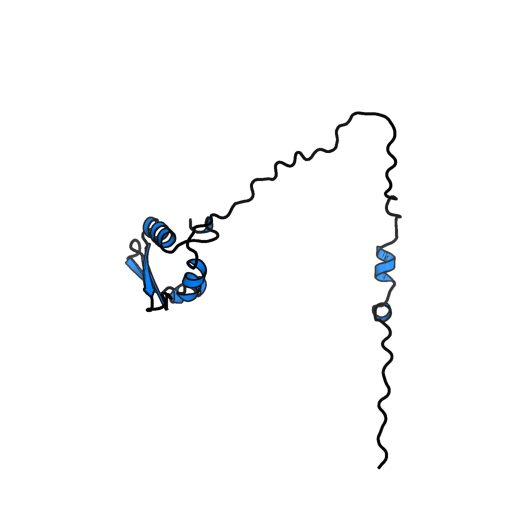37.539 1.00 61.94 109 ASP A CA 1
ATOM 862 C C . ASP A 1 109 ? -40.091 21.256 -38.529 1.00 61.94 109 ASP A C 1
ATOM 864 O O . ASP A 1 109 ? -40.285 20.257 -39.222 1.00 61.94 109 ASP A O 1
ATOM 868 N N . ASP A 1 110 ? -38.926 21.912 -38.564 1.00 62.59 110 ASP A N 1
ATOM 869 C CA . ASP A 1 110 ? -37.840 21.557 -39.491 1.00 62.59 110 ASP A CA 1
ATOM 870 C C . ASP A 1 110 ? -37.118 20.252 -39.081 1.00 62.59 110 ASP A C 1
ATOM 872 O O . ASP A 1 110 ? -36.536 19.567 -39.922 1.00 62.59 110 ASP A O 1
ATOM 876 N N . LEU A 1 111 ? -37.208 19.861 -37.801 1.00 62.38 111 LEU A N 1
ATOM 877 C CA . LEU A 1 111 ? -36.711 18.574 -37.291 1.00 62.38 111 LEU A CA 1
ATOM 878 C C . LEU A 1 111 ? -37.695 17.417 -37.507 1.00 62.38 111 LEU A C 1
ATOM 880 O O . LEU A 1 111 ? -37.259 16.275 -37.648 1.00 62.38 111 LEU A O 1
ATOM 884 N N . LEU A 1 112 ? -39.003 17.688 -37.532 1.00 65.25 112 LEU A N 1
ATOM 885 C CA . LEU A 1 112 ? -40.023 16.668 -37.802 1.00 65.25 112 LEU A CA 1
ATOM 886 C C . LEU A 1 112 ? -40.288 16.453 -39.299 1.00 65.25 112 LEU A C 1
ATOM 888 O O . LEU A 1 112 ? -40.801 15.401 -39.675 1.00 65.25 112 LEU A O 1
ATOM 892 N N . GLY A 1 113 ? -39.966 17.431 -40.150 1.00 58.47 113 GLY A N 1
ATOM 893 C CA . GLY A 1 113 ? -40.363 17.419 -41.559 1.00 58.47 113 GLY A CA 1
ATOM 894 C C . GLY A 1 113 ? -39.492 16.587 -42.505 1.00 58.47 113 GLY A C 1
ATOM 895 O O . GLY A 1 113 ? -39.952 16.249 -43.595 1.00 58.47 113 GLY A O 1
ATOM 896 N N . LYS A 1 114 ? -38.246 16.252 -42.141 1.00 61.00 114 LYS A N 1
ATOM 897 C CA . LYS A 1 114 ? -37.297 15.599 -43.065 1.00 61.00 114 LYS A CA 1
ATOM 898 C C . LYS A 1 114 ? -37.056 14.138 -42.701 1.00 61.00 114 LYS A C 1
ATOM 900 O O . LYS A 1 114 ? -36.523 13.811 -41.643 1.00 61.00 114 LYS A O 1
ATOM 905 N N . SER A 1 115 ? -37.437 13.256 -43.624 1.00 62.41 115 SER A N 1
ATOM 906 C CA . SER A 1 115 ? -37.145 11.823 -43.571 1.00 62.41 115 SER A CA 1
ATOM 907 C C . SER A 1 115 ? -35.631 11.588 -43.609 1.00 62.41 115 SER A C 1
ATOM 909 O O . SER A 1 115 ? -34.905 12.231 -44.366 1.00 62.41 115 SER A O 1
ATOM 911 N N . LEU A 1 116 ? -35.151 10.618 -42.823 1.00 57.16 116 LEU A N 1
ATOM 912 C CA . LEU A 1 116 ? -33.731 10.263 -42.662 1.00 57.16 116 LEU A CA 1
ATOM 913 C C . LEU A 1 116 ? -32.998 9.994 -43.999 1.00 57.16 116 LEU A C 1
ATOM 915 O O . LEU A 1 116 ? -31.775 10.111 -44.069 1.00 57.16 116 LEU A O 1
ATOM 919 N N . SER A 1 117 ? -33.738 9.651 -45.059 1.00 59.06 117 SER A N 1
ATOM 920 C CA . SER A 1 117 ? -33.233 9.474 -46.428 1.00 59.06 117 SER A CA 1
ATOM 921 C C . SER A 1 117 ? -32.541 10.713 -46.995 1.00 59.06 117 SER A C 1
ATOM 923 O O . SER A 1 117 ? -31.609 10.579 -47.785 1.00 59.06 117 SER A O 1
ATOM 925 N N . ASP A 1 118 ? -32.967 11.900 -46.572 1.00 57.84 118 ASP A N 1
ATOM 926 C CA . ASP A 1 118 ? -32.560 13.165 -47.184 1.00 57.84 118 ASP A CA 1
ATOM 927 C C . ASP A 1 118 ? -31.230 13.678 -46.609 1.00 57.84 118 ASP A C 1
ATOM 929 O O . ASP A 1 118 ? -30.589 14.557 -47.182 1.00 57.84 118 ASP A O 1
ATOM 933 N N . TYR A 1 119 ? -30.777 13.082 -45.499 1.00 62.50 119 TYR A N 1
ATOM 934 C CA . TYR A 1 119 ? -29.506 13.394 -44.843 1.00 62.50 119 TYR A CA 1
ATOM 935 C C . TYR A 1 119 ? -28.331 12.536 -45.330 1.00 62.50 119 TYR A C 1
ATOM 937 O O . TYR A 1 119 ? -27.190 12.780 -44.931 1.00 62.50 119 TYR A O 1
ATOM 945 N N . LEU A 1 120 ? -28.566 11.530 -46.180 1.00 62.28 120 LEU A N 1
ATOM 946 C CA . LEU A 1 120 ? -27.487 10.679 -46.675 1.00 62.28 120 LEU A CA 1
ATOM 947 C C . LEU A 1 120 ? -26.857 11.273 -47.946 1.00 62.28 120 LEU A C 1
ATOM 949 O O . LEU A 1 120 ? -27.566 11.570 -48.909 1.00 62.28 120 LEU A O 1
ATOM 953 N N . PRO A 1 121 ? -25.519 11.414 -48.006 1.00 58.19 121 PRO A N 1
ATOM 954 C CA . PRO A 1 121 ? -24.854 11.848 -49.224 1.00 58.19 121 PRO A CA 1
ATOM 955 C C . PRO A 1 121 ? -25.078 10.816 -50.336 1.00 58.19 121 PRO A C 1
ATOM 957 O O . PRO A 1 121 ? -24.989 9.606 -50.124 1.00 58.19 121 PRO A O 1
ATOM 960 N N . ASN A 1 122 ? -25.379 11.301 -51.541 1.00 61.28 122 ASN A N 1
ATOM 961 C CA . ASN A 1 122 ? -25.796 10.470 -52.665 1.00 61.28 122 ASN A CA 1
ATOM 962 C C . ASN A 1 122 ? -24.597 9.692 -53.252 1.00 61.28 122 ASN A C 1
ATOM 964 O O . ASN A 1 122 ? -23.869 10.185 -54.118 1.00 61.28 122 ASN A O 1
ATOM 968 N N . ILE A 1 123 ? -24.355 8.475 -52.756 1.00 56.75 123 ILE A N 1
ATOM 969 C CA . ILE A 1 123 ? -23.262 7.610 -53.221 1.00 56.75 123 ILE A CA 1
ATOM 970 C C . ILE A 1 123 ? -23.705 6.883 -54.500 1.00 56.75 123 ILE A C 1
ATOM 972 O O . ILE A 1 123 ? -24.493 5.936 -54.461 1.00 56.75 123 ILE A O 1
ATOM 976 N N . LYS A 1 124 ? -23.163 7.288 -55.656 1.00 56.97 124 LYS A N 1
ATOM 977 C CA . LYS A 1 124 ? -23.370 6.575 -56.929 1.00 56.97 124 LYS A CA 1
ATOM 978 C C . LYS A 1 124 ? -22.726 5.184 -56.858 1.00 56.97 124 LYS A C 1
ATOM 980 O O . LYS A 1 124 ? -21.505 5.060 -56.798 1.00 56.97 124 LYS A O 1
ATOM 985 N N . ARG A 1 125 ? -23.542 4.126 -56.892 1.00 57.56 125 ARG A N 1
ATOM 986 C CA . ARG A 1 125 ? -23.065 2.733 -56.942 1.00 57.56 125 ARG A CA 1
ATOM 987 C C . ARG A 1 125 ? -22.369 2.451 -58.282 1.00 57.56 125 ARG A C 1
ATOM 989 O O . ARG A 1 125 ? -22.962 2.643 -59.342 1.00 57.56 125 ARG A O 1
ATOM 996 N N . LYS A 1 126 ? -21.122 1.968 -58.240 1.00 55.97 126 LYS A N 1
ATOM 997 C CA . LYS A 1 126 ? -20.407 1.420 -59.408 1.00 55.97 126 LYS A CA 1
ATOM 998 C C . LYS A 1 126 ? -21.055 0.087 -59.811 1.00 55.97 126 LYS A C 1
ATOM 1000 O O . LYS A 1 126 ? -21.211 -0.791 -58.967 1.00 55.97 126 LYS A O 1
ATOM 1005 N N . ARG A 1 127 ? -21.428 -0.063 -61.086 1.00 61.12 127 ARG A N 1
ATOM 1006 C CA . ARG A 1 127 ? -21.949 -1.322 -61.649 1.00 61.12 127 ARG A CA 1
ATOM 1007 C C . ARG A 1 127 ? -20.828 -2.367 -61.736 1.00 61.12 127 ARG A C 1
ATOM 1009 O O . ARG A 1 127 ? -19.741 -2.052 -62.219 1.00 61.12 127 ARG A O 1
ATOM 1016 N N . LYS A 1 128 ? -21.106 -3.587 -61.269 1.00 59.34 128 LYS A N 1
ATOM 1017 C CA . LYS A 1 128 ? -20.255 -4.774 -61.434 1.00 59.34 128 LYS A CA 1
ATOM 1018 C C . LYS A 1 128 ? -20.421 -5.262 -62.881 1.00 59.34 128 LYS A C 1
ATOM 1020 O O . LYS A 1 128 ? -21.557 -5.408 -63.320 1.00 59.34 128 LYS A O 1
ATOM 1025 N N . LYS A 1 129 ? -19.325 -5.418 -63.631 1.00 61.31 129 LYS A N 1
ATOM 1026 C CA . LYS A 1 129 ? -19.345 -6.093 -64.939 1.00 61.31 129 LYS A CA 1
ATOM 1027 C C . LYS A 1 129 ? -19.358 -7.601 -64.684 1.00 61.31 129 LYS A C 1
ATOM 1029 O O . LYS A 1 129 ? -18.558 -8.064 -63.875 1.00 61.31 129 LYS A O 1
ATOM 1034 N N . GLU A 1 130 ? -20.284 -8.303 -65.321 1.00 60.78 130 GLU A N 1
ATOM 1035 C CA . GLU A 1 130 ? -20.302 -9.766 -65.403 1.00 60.78 130 GLU A CA 1
ATOM 1036 C C . GLU A 1 130 ? -19.348 -10.211 -66.527 1.00 60.78 130 GLU A C 1
ATOM 1038 O O . GLU A 1 130 ? -19.155 -9.474 -67.497 1.00 60.78 130 GLU A O 1
ATOM 1043 N N . GLU A 1 131 ? -18.677 -11.342 -66.306 1.00 55.41 131 GLU A N 1
ATOM 1044 C CA . GLU A 1 131 ? -17.707 -11.985 -67.206 1.00 55.41 131 GLU A CA 1
ATOM 1045 C C . GLU A 1 131 ? -18.431 -12.701 -68.361 1.00 55.41 131 GLU A C 1
ATOM 1047 O O . GLU A 1 131 ? -19.528 -13.220 -68.162 1.00 55.41 131 GLU A O 1
ATOM 1052 N N . GLU A 1 132 ? -17.814 -12.735 -69.545 1.00 51.66 132 GLU A N 1
ATOM 1053 C CA . GLU A 1 132 ? -18.152 -13.678 -70.624 1.00 51.66 132 GLU A CA 1
ATOM 1054 C C . GLU A 1 132 ? -17.015 -14.707 -70.750 1.00 51.66 132 GLU A C 1
ATOM 1056 O O . GLU A 1 132 ? -15.846 -14.348 -70.563 1.00 51.66 132 GLU A O 1
ATOM 1061 N N . ASP A 1 133 ? -17.412 -15.956 -71.018 1.00 56.62 133 ASP A N 1
ATOM 1062 C CA . ASP A 1 133 ? -16.613 -17.194 -71.082 1.00 56.62 133 ASP A CA 1
ATOM 1063 C C . ASP A 1 133 ? -15.531 -17.231 -72.181 1.00 56.62 133 ASP A C 1
ATOM 1065 O O . ASP A 1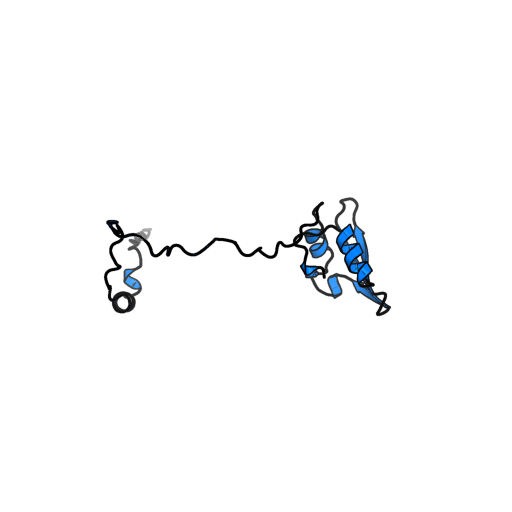 133 ? -15.750 -16.672 -73.284 1.00 56.62 133 ASP A O 1
#